Protein AF-A0A815VL18-F1 (afdb_monomer_lite)

Organism: NCBI:txid433720

Radius of gyration: 17.94 Å; chains: 1; bounding box: 37×38×45 Å

Sequence (79 aa):
MLDQKQIQAIITDARAFGDFSRQGMREFLAIAVPGYTPLHRNAVRKRLRGLNMEHRHKLRKLLLNVSDISFTTSMWKDS

Secondary structure (DSSP, 8-state)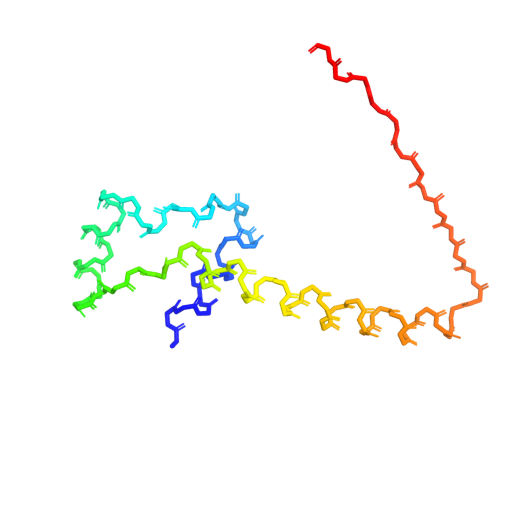:
-HHHHHHHHHHHS---TTGGGSHHHHHHHHHHSTT--PPPHHHHHHHHHHHHHHHHHHHHHHHTT-S------------

Structure (mmCIF, N/CA/C/O backbone):
data_AF-A0A815VL18-F1
#
_entry.id   AF-A0A815VL18-F1
#
loop_
_atom_site.group_PDB
_atom_site.id
_atom_site.type_symbol
_atom_site.label_atom_id
_atom_site.label_alt_id
_atom_site.label_comp_id
_atom_site.label_asym_id
_atom_site.label_entity_id
_atom_site.label_seq_id
_atom_site.pdbx_PDB_ins_code
_atom_site.Cartn_x
_atom_site.Cartn_y
_atom_site.Cartn_z
_atom_site.occupancy
_atom_site.B_iso_or_equiv
_atom_site.auth_seq_id
_atom_site.auth_comp_id
_atom_site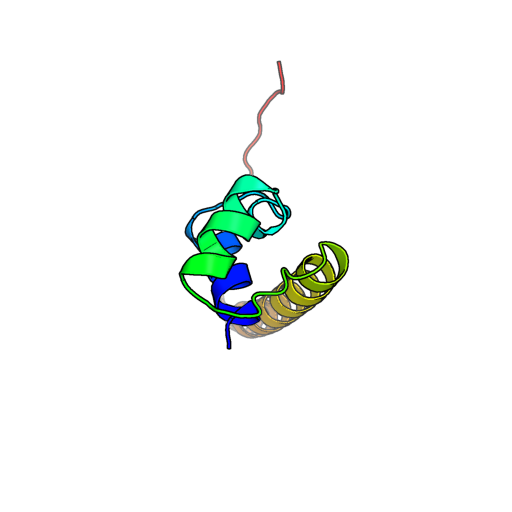.auth_asym_id
_atom_site.auth_atom_id
_atom_site.pdbx_PDB_model_num
ATOM 1 N N . MET A 1 1 ? -2.510 -10.377 10.117 1.00 65.38 1 MET A N 1
ATOM 2 C CA . MET A 1 1 ? -3.304 -10.434 8.863 1.00 65.38 1 MET A CA 1
ATOM 3 C C . MET A 1 1 ? -4.010 -9.115 8.537 1.00 65.38 1 MET A C 1
ATOM 5 O O . MET A 1 1 ? -3.981 -8.729 7.374 1.00 65.38 1 MET A O 1
ATOM 9 N N . LEU A 1 2 ? -4.585 -8.395 9.513 1.00 75.56 2 LEU A N 1
ATOM 10 C CA . LEU A 1 2 ? -5.269 -7.111 9.266 1.00 75.56 2 LEU A CA 1
ATOM 11 C C . LEU A 1 2 ? -4.351 -5.992 8.756 1.00 75.56 2 LEU A C 1
ATOM 13 O O . LEU A 1 2 ? -4.693 -5.315 7.794 1.00 75.56 2 LEU A O 1
ATOM 17 N N . ASP A 1 3 ? -3.156 -5.868 9.322 1.00 79.50 3 ASP A N 1
ATOM 18 C CA . ASP A 1 3 ? -2.154 -4.866 8.940 1.00 79.50 3 ASP A CA 1
ATOM 19 C C . ASP A 1 3 ? -1.837 -4.851 7.441 1.00 79.50 3 ASP A C 1
ATOM 21 O O . ASP A 1 3 ? -1.755 -3.805 6.796 1.00 79.50 3 ASP A O 1
ATOM 25 N N . GLN A 1 4 ? -1.683 -6.044 6.869 1.00 83.19 4 GLN A N 1
ATOM 26 C CA . GLN A 1 4 ? -1.365 -6.213 5.459 1.00 83.19 4 GLN A CA 1
ATOM 27 C C . GLN A 1 4 ? -2.557 -5.841 4.573 1.00 83.19 4 GLN A C 1
ATOM 29 O O . GLN A 1 4 ? -2.368 -5.194 3.547 1.00 83.19 4 GLN A O 1
ATOM 34 N N . LYS A 1 5 ? -3.781 -6.187 4.993 1.00 85.94 5 LYS A N 1
ATOM 35 C CA . LYS A 1 5 ? -5.014 -5.805 4.292 1.00 85.94 5 LYS A CA 1
ATOM 36 C C . LYS A 1 5 ? -5.272 -4.301 4.370 1.00 85.94 5 LYS A C 1
ATOM 38 O O . LYS A 1 5 ? -5.658 -3.714 3.368 1.00 85.94 5 LYS A O 1
ATOM 43 N N . GLN A 1 6 ? -4.970 -3.670 5.503 1.00 86.19 6 GLN A N 1
ATOM 44 C CA . GLN A 1 6 ? -5.049 -2.220 5.671 1.00 86.19 6 GLN A CA 1
ATOM 45 C C . GLN A 1 6 ? -4.101 -1.491 4.708 1.00 86.19 6 GLN A C 1
ATOM 47 O O . GLN A 1 6 ? -4.512 -0.566 4.012 1.00 86.19 6 GLN A O 1
ATOM 52 N N . ILE A 1 7 ? -2.837 -1.920 4.632 1.00 86.31 7 ILE A N 1
ATOM 53 C CA . ILE A 1 7 ? -1.859 -1.337 3.700 1.00 86.31 7 ILE A CA 1
ATOM 54 C C . ILE A 1 7 ? -2.271 -1.585 2.248 1.00 86.31 7 ILE A C 1
ATOM 56 O O . ILE A 1 7 ? -2.120 -0.697 1.415 1.00 86.31 7 ILE A O 1
ATOM 60 N N . GLN A 1 8 ? -2.813 -2.764 1.944 1.00 89.00 8 GLN A N 1
ATOM 61 C CA . GLN A 1 8 ? -3.280 -3.071 0.600 1.00 89.00 8 GLN A CA 1
ATOM 62 C C . GLN A 1 8 ? -4.462 -2.190 0.189 1.00 89.00 8 GLN A C 1
ATOM 64 O O . GLN A 1 8 ? -4.414 -1.622 -0.892 1.00 89.00 8 GLN A O 1
ATOM 69 N N . ALA A 1 9 ? -5.445 -1.976 1.066 1.00 88.69 9 ALA A N 1
ATOM 70 C CA . ALA A 1 9 ? -6.548 -1.048 0.812 1.00 88.69 9 ALA A CA 1
ATOM 71 C C . ALA A 1 9 ? -6.063 0.400 0.602 1.00 88.69 9 ALA A C 1
ATOM 73 O O . ALA A 1 9 ? -6.559 1.105 -0.268 1.00 88.69 9 ALA A O 1
ATOM 74 N N . ILE A 1 10 ? -5.039 0.844 1.346 1.00 87.06 10 ILE A N 1
ATOM 75 C CA . ILE A 1 10 ? -4.408 2.159 1.124 1.00 87.06 10 ILE A CA 1
ATOM 76 C C . ILE A 1 10 ? -3.822 2.269 -0.291 1.00 87.06 10 ILE A C 1
ATOM 78 O O . ILE A 1 10 ? -3.950 3.315 -0.920 1.00 87.06 10 ILE A O 1
ATOM 82 N N . ILE A 1 11 ? -3.167 1.213 -0.780 1.00 86.56 11 ILE A N 1
ATOM 83 C CA . ILE A 1 11 ? -2.526 1.205 -2.101 1.00 86.56 11 ILE A CA 1
ATOM 84 C C . ILE A 1 11 ? -3.570 1.086 -3.216 1.00 86.56 11 ILE A C 1
ATOM 86 O O . ILE A 1 11 ? -3.510 1.843 -4.179 1.00 86.56 11 ILE A O 1
ATOM 90 N N . THR A 1 12 ? -4.498 0.135 -3.099 1.00 91.94 12 THR A N 1
ATOM 91 C CA . THR A 1 12 ? -5.469 -0.196 -4.149 1.00 91.94 12 THR A CA 1
ATOM 92 C C . THR A 1 12 ? -6.545 0.874 -4.291 1.00 91.94 12 THR A C 1
ATOM 94 O O . THR A 1 12 ? -6.837 1.279 -5.410 1.00 91.94 12 THR A O 1
ATOM 97 N N . ASP A 1 13 ? -7.065 1.390 -3.176 1.00 92.88 13 ASP A N 1
ATOM 98 C CA . ASP A 1 13 ? -8.178 2.348 -3.186 1.00 92.88 13 ASP A CA 1
ATOM 99 C C . ASP A 1 13 ? -7.693 3.799 -3.000 1.00 92.88 13 ASP A C 1
ATOM 101 O O . ASP A 1 13 ? -8.486 4.694 -2.711 1.00 92.88 13 ASP A O 1
ATOM 105 N N . ALA A 1 14 ? -6.377 4.034 -3.096 1.00 88.56 14 ALA A N 1
ATOM 106 C CA . ALA A 1 14 ? -5.733 5.337 -2.906 1.00 88.56 14 ALA A CA 1
ATOM 107 C C . ALA A 1 14 ? -6.148 6.070 -1.607 1.00 88.56 14 ALA A C 1
ATOM 109 O O . ALA A 1 14 ? -6.235 7.301 -1.565 1.00 88.56 14 ALA A O 1
ATOM 110 N N . ARG A 1 15 ? -6.408 5.328 -0.519 1.00 88.25 15 ARG A N 1
ATOM 111 C CA . ARG A 1 15 ? -6.875 5.923 0.748 1.00 88.25 15 ARG A CA 1
ATOM 112 C C . ARG A 1 15 ? -5.780 6.717 1.451 1.00 88.25 15 ARG A C 1
ATOM 114 O O . ARG A 1 15 ? -4.588 6.422 1.371 1.00 88.25 15 ARG A O 1
ATOM 121 N N . ALA A 1 16 ? -6.197 7.687 2.262 1.00 86.44 16 ALA A N 1
ATOM 122 C CA . ALA A 1 16 ? -5.279 8.441 3.105 1.00 86.44 16 ALA A CA 1
ATOM 123 C C . ALA A 1 16 ? -4.599 7.545 4.166 1.00 86.44 16 ALA A C 1
ATOM 125 O O . ALA A 1 16 ? -5.233 6.708 4.806 1.00 86.44 16 ALA A O 1
ATOM 126 N N . PHE A 1 17 ? -3.314 7.787 4.460 1.00 81.19 17 PHE A N 1
ATOM 127 C CA . PHE A 1 17 ? -2.534 6.974 5.415 1.00 81.19 17 PHE A CA 1
ATOM 128 C C . PHE A 1 17 ? -3.074 6.928 6.857 1.00 81.19 17 PHE A C 1
ATOM 130 O O . PHE A 1 17 ? -2.628 6.091 7.638 1.00 81.19 17 PHE A O 1
ATOM 137 N N . GLY A 1 18 ? -3.978 7.836 7.233 1.00 83.44 18 GLY A N 1
ATOM 138 C CA . GLY A 1 18 ? -4.590 7.894 8.565 1.00 83.44 18 GLY A CA 1
ATOM 139 C C . GLY A 1 18 ? -6.051 7.451 8.605 1.00 83.44 18 GLY A C 1
ATOM 140 O O . GLY A 1 18 ? -6.669 7.544 9.661 1.00 83.44 18 GLY A O 1
ATOM 141 N N . ASP A 1 19 ? -6.617 6.996 7.488 1.00 86.50 19 ASP A N 1
ATOM 142 C CA . ASP A 1 19 ? -8.064 6.793 7.361 1.00 86.50 19 ASP A CA 1
ATOM 143 C C . ASP A 1 19 ? -8.599 5.754 8.363 1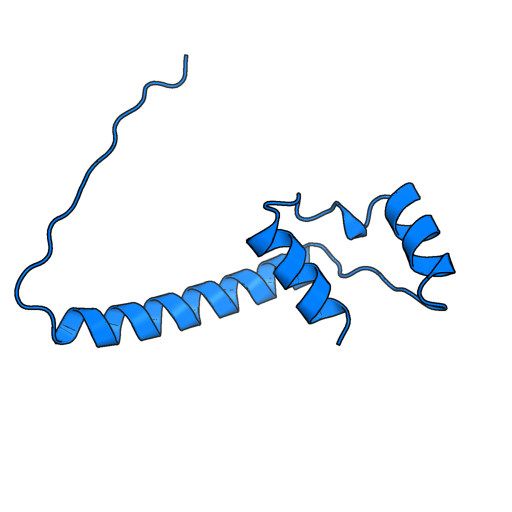.00 86.50 19 ASP A C 1
ATOM 145 O O . ASP A 1 19 ? -9.540 6.001 9.106 1.00 86.50 19 ASP A O 1
ATOM 149 N N . PHE A 1 20 ? -7.877 4.645 8.512 1.00 87.75 20 PHE A N 1
ATOM 150 C CA . PHE A 1 20 ? -8.161 3.568 9.468 1.00 87.75 20 PHE A CA 1
ATOM 151 C C . PHE A 1 20 ? -7.898 3.929 10.940 1.00 87.75 20 PHE A C 1
ATOM 153 O O . PHE A 1 20 ? -8.316 3.211 11.842 1.00 87.75 20 PHE A O 1
ATOM 160 N N . SER A 1 21 ? -7.199 5.039 11.196 1.00 86.81 21 SER A N 1
ATOM 161 C CA . SER A 1 21 ? -6.980 5.569 12.549 1.00 86.81 21 SER A CA 1
ATOM 162 C C . SER A 1 21 ? -7.981 6.658 12.943 1.00 86.81 21 SER A C 1
ATOM 164 O O . SER A 1 21 ? -7.986 7.074 14.102 1.00 86.81 21 SER A O 1
ATOM 166 N N . ARG A 1 22 ? -8.833 7.120 12.014 1.00 88.94 22 ARG A N 1
ATOM 167 C CA . ARG A 1 22 ? -9.896 8.089 12.315 1.00 88.94 22 ARG A CA 1
ATOM 168 C C . ARG A 1 22 ? -10.922 7.463 13.250 1.00 88.94 22 ARG A C 1
ATOM 170 O O . ARG A 1 22 ? -11.244 6.288 13.105 1.00 88.94 22 ARG A O 1
ATOM 177 N N . GLN A 1 23 ? -11.451 8.263 14.172 1.00 89.06 23 GLN A N 1
ATOM 178 C CA . GLN A 1 23 ? -12.342 7.790 15.231 1.00 89.06 23 GLN A CA 1
ATOM 179 C C . GLN A 1 23 ? -13.519 6.960 14.694 1.00 89.06 23 GLN A C 1
ATOM 181 O O . GLN A 1 23 ? -13.623 5.790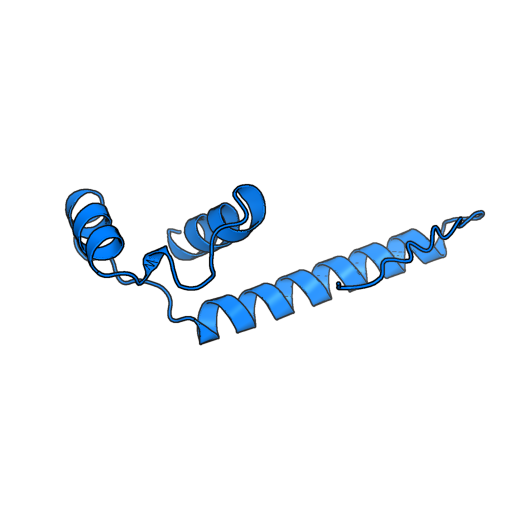 15.043 1.00 89.06 23 GLN A O 1
ATOM 186 N N . GLY A 1 24 ? -14.319 7.503 13.770 1.00 90.56 24 GLY A N 1
ATOM 187 C CA . GLY A 1 24 ? -15.478 6.775 13.234 1.00 90.56 24 GLY A CA 1
ATOM 188 C C . GLY A 1 24 ? -15.113 5.472 12.510 1.00 90.56 24 GLY A C 1
ATOM 189 O O . GLY A 1 24 ? -15.809 4.472 12.639 1.00 90.56 24 GLY A O 1
ATOM 190 N N . MET A 1 25 ? -13.976 5.436 11.806 1.00 90.06 25 MET A N 1
ATOM 191 C CA . MET A 1 25 ? -13.498 4.207 11.160 1.00 90.06 25 MET A CA 1
ATOM 192 C C . MET A 1 25 ? -13.018 3.178 12.190 1.00 90.06 25 MET A C 1
ATOM 194 O O . MET A 1 25 ? -13.263 1.988 12.028 1.00 90.06 25 MET A O 1
ATOM 198 N N . ARG A 1 26 ? -12.361 3.621 13.269 1.00 88.69 26 ARG A N 1
ATOM 199 C CA . ARG A 1 26 ? -11.952 2.739 14.370 1.00 88.69 26 ARG A CA 1
ATOM 200 C C . ARG A 1 26 ? -13.153 2.130 15.079 1.00 88.69 26 ARG A C 1
ATOM 202 O O . ARG A 1 26 ? -13.122 0.938 15.351 1.00 88.69 2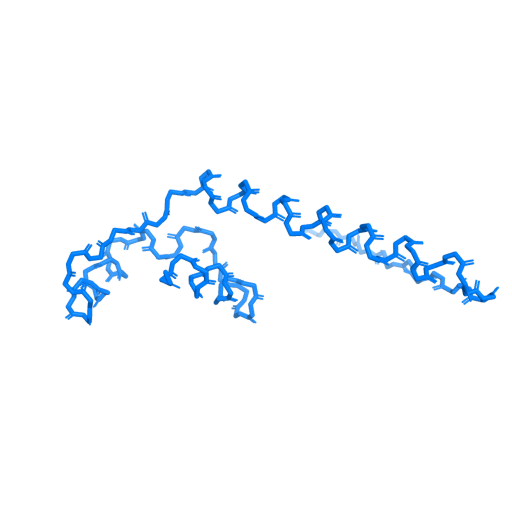6 ARG A O 1
ATOM 209 N N . GLU A 1 27 ? -14.175 2.928 15.366 1.00 89.50 27 GLU A N 1
ATOM 210 C CA . GLU A 1 27 ? -15.413 2.463 16.003 1.00 89.50 27 GLU A CA 1
ATOM 211 C C . GLU A 1 27 ? -16.134 1.449 15.108 1.00 89.50 27 GLU A C 1
ATOM 213 O O . GLU A 1 27 ? -16.459 0.353 15.559 1.00 89.50 27 GLU A O 1
ATOM 218 N N . PHE A 1 28 ? -16.271 1.753 13.813 1.00 90.12 28 PHE A N 1
ATOM 219 C CA . PHE A 1 28 ? -16.840 0.829 12.830 1.00 90.12 28 PHE A CA 1
ATOM 220 C C . PHE A 1 28 ? -16.072 -0.501 12.761 1.00 90.12 28 PHE A C 1
ATOM 222 O O . PHE A 1 28 ? -16.662 -1.581 12.819 1.00 90.12 28 PHE A O 1
ATOM 229 N N . LEU A 1 29 ? -14.740 -0.439 12.679 1.00 89.00 29 LEU A N 1
ATOM 230 C CA . LEU A 1 29 ? -13.898 -1.633 12.600 1.00 89.00 29 LEU A CA 1
ATOM 231 C C . LEU A 1 29 ? -13.850 -2.414 13.914 1.00 89.00 29 LEU A C 1
ATOM 233 O O . LEU A 1 29 ? -13.685 -3.627 13.867 1.00 89.00 29 LEU A O 1
ATOM 237 N N . ALA A 1 30 ? -14.021 -1.760 15.063 1.00 88.19 30 ALA A N 1
ATOM 238 C CA . ALA A 1 30 ? -14.089 -2.431 16.358 1.00 88.19 30 ALA A CA 1
ATOM 239 C C . ALA A 1 30 ? -15.358 -3.285 16.512 1.00 88.19 30 ALA A C 1
ATOM 241 O O . ALA A 1 30 ? -15.312 -4.304 17.198 1.00 88.19 30 ALA A O 1
ATOM 242 N N . ILE A 1 31 ? -16.461 -2.910 15.847 1.00 89.88 31 ILE A N 1
ATOM 243 C CA . ILE A 1 31 ? -17.682 -3.730 15.772 1.00 89.88 31 ILE A CA 1
ATOM 244 C C . ILE A 1 31 ? -17.433 -4.967 14.902 1.00 89.88 31 ILE A C 1
ATOM 246 O O . ILE A 1 31 ? -17.772 -6.081 15.290 1.00 89.88 31 ILE A O 1
ATOM 250 N N . ALA A 1 32 ? -16.827 -4.774 13.727 1.00 88.31 32 ALA A N 1
ATOM 251 C CA . ALA A 1 32 ? -16.565 -5.862 12.786 1.00 88.31 32 ALA A CA 1
ATOM 252 C C . ALA A 1 32 ? -15.454 -6.816 13.264 1.00 88.31 32 ALA A C 1
ATOM 254 O O . ALA A 1 32 ? -15.474 -8.005 12.949 1.00 88.31 32 ALA A O 1
ATOM 255 N N . VAL A 1 33 ? -14.469 -6.295 14.000 1.00 86.38 33 VAL A N 1
ATOM 256 C CA . VAL A 1 33 ? -13.302 -7.025 14.502 1.00 86.38 33 VAL A CA 1
ATOM 257 C C . VAL A 1 33 ? -13.050 -6.624 15.962 1.00 86.38 33 VAL A C 1
ATOM 259 O O . VAL A 1 33 ? -12.392 -5.609 16.223 1.00 86.38 33 VAL A O 1
ATOM 262 N N . PRO A 1 34 ? -13.530 -7.422 16.935 1.00 85.56 34 PRO A N 1
ATOM 263 C CA . PRO A 1 34 ? -13.286 -7.169 18.350 1.00 85.56 34 PRO A CA 1
ATOM 264 C C . PRO A 1 34 ? -11.785 -7.078 18.654 1.00 85.56 34 PRO A C 1
ATOM 266 O O . PRO A 1 34 ? -10.999 -7.924 18.228 1.00 85.56 34 PRO A O 1
ATOM 269 N N . GLY A 1 35 ? -11.375 -6.037 19.381 1.00 83.19 35 GLY A N 1
ATOM 270 C CA . GLY A 1 35 ? -9.961 -5.791 19.696 1.00 83.19 35 GLY A CA 1
ATOM 271 C C . GLY A 1 35 ? -9.151 -5.143 18.565 1.00 83.19 35 GLY A C 1
ATOM 272 O O . GLY A 1 35 ? -7.919 -5.121 18.632 1.00 83.19 35 GLY A O 1
ATOM 273 N N . TYR A 1 36 ? -9.807 -4.599 17.532 1.00 84.19 36 TYR A N 1
ATOM 274 C CA . TYR A 1 36 ? -9.124 -3.882 16.457 1.00 84.19 36 TYR A CA 1
ATOM 275 C C . TYR A 1 36 ? -8.226 -2.757 16.992 1.00 84.19 36 TYR A C 1
ATOM 277 O O . TYR A 1 36 ? -8.684 -1.804 17.625 1.00 84.19 36 TYR A O 1
ATOM 285 N N . THR A 1 37 ? -6.936 -2.844 16.669 1.00 83.06 37 THR A N 1
ATOM 286 C CA . THR A 1 37 ? -5.963 -1.787 16.940 1.00 83.06 37 THR A CA 1
ATOM 287 C C . THR A 1 37 ? -5.432 -1.260 15.609 1.00 83.06 37 THR A C 1
ATOM 289 O O . THR A 1 37 ? -4.851 -2.031 14.843 1.00 83.06 37 THR A O 1
ATOM 292 N N . PRO A 1 38 ? -5.623 0.032 15.294 1.00 81.56 38 PRO A N 1
ATOM 293 C CA . PRO A 1 38 ? -5.157 0.586 14.036 1.00 81.56 38 PRO A CA 1
ATOM 294 C C . PRO A 1 38 ? -3.633 0.664 14.007 1.00 81.56 38 PRO A C 1
ATOM 296 O O . PRO A 1 38 ? -2.982 1.027 14.991 1.00 81.56 38 PRO A O 1
ATOM 299 N N . LEU A 1 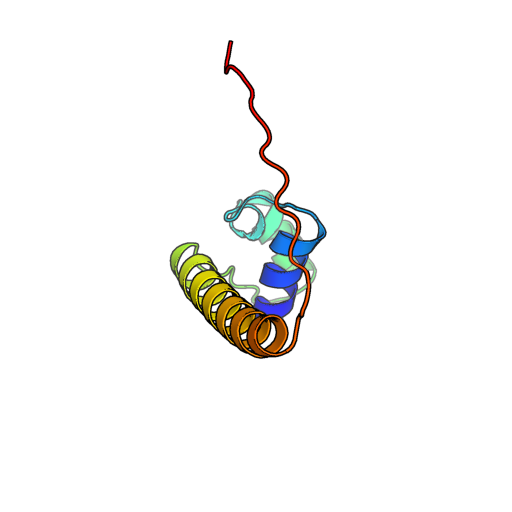39 ? -3.060 0.413 12.834 1.00 82.81 39 LEU A N 1
ATOM 300 C CA . LEU A 1 39 ? -1.642 0.651 12.613 1.00 82.81 39 LEU A CA 1
ATOM 301 C C . LEU A 1 39 ? -1.291 2.129 12.783 1.00 82.81 39 LEU A C 1
ATOM 303 O O . LEU A 1 39 ? -1.907 3.015 12.187 1.00 82.81 39 LEU A O 1
ATOM 307 N N . HIS A 1 40 ? -0.210 2.387 13.517 1.00 82.62 40 HIS A N 1
ATOM 308 C CA . HIS A 1 40 ? 0.349 3.726 13.605 1.00 82.62 40 HIS A CA 1
ATOM 309 C C . HIS A 1 40 ? 0.898 4.180 12.242 1.00 82.62 40 HIS A C 1
ATOM 311 O O . HIS A 1 40 ? 1.548 3.415 11.521 1.00 82.62 40 HIS A O 1
ATOM 317 N N . ARG A 1 41 ? 0.732 5.466 11.912 1.00 81.81 41 ARG A N 1
ATOM 318 C CA . ARG A 1 41 ? 1.178 6.057 10.634 1.00 81.81 41 ARG A CA 1
ATOM 319 C C . ARG A 1 41 ? 2.652 5.774 10.321 1.00 81.81 41 ARG A C 1
ATOM 321 O O . ARG A 1 41 ? 3.014 5.549 9.166 1.00 81.81 41 ARG A O 1
ATOM 328 N N . ASN A 1 42 ? 3.511 5.757 11.342 1.00 85.25 42 ASN A N 1
ATOM 329 C CA . ASN A 1 42 ? 4.937 5.459 11.168 1.00 85.25 42 ASN A CA 1
ATOM 330 C C . ASN A 1 42 ? 5.191 3.999 10.766 1.00 85.25 42 ASN A C 1
ATOM 332 O O . ASN A 1 42 ? 6.083 3.746 9.956 1.00 85.25 42 ASN A O 1
ATOM 336 N N . ALA A 1 43 ? 4.394 3.054 11.272 1.00 85.19 43 ALA A N 1
ATOM 337 C CA . ALA A 1 43 ? 4.487 1.648 10.888 1.00 85.19 43 ALA A CA 1
ATOM 338 C C . ALA A 1 43 ? 4.086 1.458 9.417 1.00 85.19 43 ALA A C 1
ATOM 340 O O . ALA A 1 43 ? 4.829 0.840 8.651 1.00 85.19 43 ALA A O 1
ATOM 341 N N . VAL A 1 44 ? 2.987 2.098 8.994 1.00 84.69 44 VAL A N 1
ATOM 342 C CA . VAL A 1 44 ? 2.544 2.124 7.587 1.00 84.69 44 VAL A CA 1
ATOM 343 C C . VAL A 1 44 ? 3.641 2.695 6.683 1.00 84.69 44 VAL A C 1
ATOM 345 O O . VAL A 1 44 ? 4.045 2.054 5.713 1.00 84.69 44 VAL A O 1
ATOM 348 N N . ARG A 1 45 ? 4.208 3.859 7.036 1.00 86.50 45 ARG A N 1
ATOM 349 C CA . ARG A 1 45 ? 5.316 4.481 6.286 1.00 86.50 45 ARG A CA 1
ATOM 350 C C . ARG A 1 45 ? 6.541 3.573 6.181 1.00 86.50 45 ARG A C 1
ATOM 352 O O . ARG A 1 45 ? 7.115 3.456 5.099 1.00 86.50 45 ARG A O 1
ATOM 359 N N . LYS A 1 46 ? 6.949 2.931 7.282 1.00 89.31 46 LYS A N 1
ATOM 360 C CA . LYS A 1 46 ? 8.094 2.006 7.296 1.00 89.31 46 LYS A CA 1
ATOM 361 C C . LYS A 1 46 ? 7.853 0.832 6.346 1.00 89.31 46 LYS A C 1
ATOM 363 O O . LYS A 1 46 ? 8.744 0.490 5.569 1.00 89.31 46 LYS A O 1
ATOM 368 N N . ARG A 1 47 ? 6.646 0.258 6.355 1.00 87.31 47 ARG A N 1
ATOM 369 C CA . ARG A 1 47 ? 6.296 -0.864 5.476 1.00 87.31 47 ARG A CA 1
ATOM 370 C C . ARG A 1 47 ? 6.264 -0.462 4.003 1.00 87.31 47 ARG A C 1
ATOM 372 O O . ARG A 1 47 ? 6.831 -1.176 3.182 1.00 87.31 47 ARG A O 1
ATOM 379 N N . LEU A 1 48 ? 5.689 0.696 3.682 1.00 86.38 48 LEU A N 1
ATOM 380 C CA . LEU A 1 48 ? 5.664 1.229 2.315 1.00 86.38 48 LEU A CA 1
ATOM 381 C C . LEU A 1 48 ? 7.067 1.506 1.770 1.00 86.38 48 LEU A C 1
ATOM 383 O O . LEU A 1 48 ? 7.341 1.209 0.611 1.00 86.38 48 LEU A O 1
ATOM 387 N N . ARG A 1 49 ? 7.985 2.018 2.602 1.00 89.31 49 ARG A N 1
ATOM 388 C CA . ARG A 1 49 ? 9.398 2.160 2.213 1.00 89.31 49 ARG A CA 1
ATOM 389 C C . ARG A 1 49 ? 10.023 0.811 1.867 1.00 89.31 49 ARG A C 1
ATOM 391 O O . ARG A 1 49 ? 10.695 0.717 0.845 1.00 89.31 49 ARG A O 1
ATOM 398 N N . GLY A 1 50 ? 9.772 -0.216 2.681 1.00 91.19 50 GLY A N 1
ATOM 399 C CA . GLY A 1 50 ? 10.220 -1.584 2.410 1.00 91.19 50 GLY A CA 1
ATOM 400 C C . GLY A 1 50 ? 9.711 -2.113 1.068 1.00 91.19 50 GLY A C 1
ATOM 401 O O . GLY A 1 50 ? 10.514 -2.537 0.242 1.00 91.19 50 GLY A O 1
ATOM 402 N N . LEU A 1 51 ? 8.402 -1.998 0.817 1.00 89.56 51 LEU A N 1
ATOM 403 C CA . LEU A 1 51 ? 7.780 -2.416 -0.447 1.00 89.56 51 LEU A CA 1
ATOM 404 C C . LEU A 1 51 ? 8.361 -1.667 -1.651 1.00 89.56 51 LEU A C 1
ATOM 406 O O . LEU A 1 51 ? 8.687 -2.276 -2.664 1.00 89.56 51 LEU A O 1
ATOM 410 N N . ASN A 1 52 ? 8.556 -0.353 -1.530 1.00 90.81 52 ASN A N 1
ATOM 411 C CA . ASN A 1 52 ? 9.150 0.449 -2.595 1.00 90.81 52 ASN A CA 1
ATOM 412 C C . ASN A 1 52 ? 10.596 0.008 -2.899 1.00 90.81 52 ASN A C 1
ATOM 414 O O . ASN A 1 52 ? 10.967 -0.116 -4.063 1.00 90.81 52 ASN A O 1
ATOM 418 N N . MET A 1 53 ? 11.409 -0.283 -1.877 1.00 93.56 53 MET A N 1
ATOM 419 C CA . MET A 1 53 ? 12.764 -0.813 -2.086 1.00 93.56 53 MET A CA 1
ATOM 420 C C . MET A 1 53 ? 12.748 -2.180 -2.775 1.00 93.56 53 MET A C 1
ATOM 422 O O . MET A 1 53 ? 13.510 -2.397 -3.715 1.00 93.56 53 MET A O 1
ATOM 426 N N . GLU A 1 54 ? 11.858 -3.078 -2.352 1.00 93.69 54 GLU A N 1
ATOM 427 C CA . GLU A 1 54 ? 11.699 -4.395 -2.970 1.00 93.69 54 GLU A CA 1
ATOM 428 C C . GLU A 1 54 ? 11.302 -4.276 -4.449 1.00 93.69 54 GLU A C 1
ATOM 430 O O . GLU A 1 54 ? 11.905 -4.912 -5.316 1.00 93.69 54 GLU A O 1
ATOM 435 N N . HIS A 1 55 ? 10.328 -3.416 -4.753 1.00 92.44 55 HIS A N 1
ATOM 436 C CA . HIS A 1 55 ? 9.862 -3.180 -6.118 1.00 92.44 55 HIS A CA 1
ATOM 437 C C . HIS A 1 55 ? 10.945 -2.526 -6.978 1.00 92.44 55 HIS A C 1
ATOM 439 O O . HIS A 1 55 ? 11.155 -2.954 -8.109 1.00 92.44 55 HIS A O 1
ATOM 445 N N . ARG A 1 56 ? 11.693 -1.552 -6.442 1.00 93.31 56 ARG A N 1
ATOM 446 C CA . ARG A 1 56 ? 12.845 -0.957 -7.137 1.00 93.31 56 ARG A CA 1
ATOM 447 C C . ARG A 1 56 ? 13.926 -1.982 -7.443 1.00 93.31 56 ARG A C 1
ATOM 449 O O . ARG A 1 56 ? 14.489 -1.955 -8.532 1.00 93.31 56 ARG A O 1
ATOM 456 N N . HIS A 1 57 ? 14.208 -2.891 -6.513 1.00 94.38 57 HIS A N 1
ATOM 457 C CA . HIS A 1 57 ? 15.181 -3.959 -6.739 1.00 94.38 57 HIS A CA 1
ATOM 458 C C . HIS A 1 57 ? 14.732 -4.909 -7.853 1.00 94.38 57 HIS A C 1
ATOM 460 O O . HIS A 1 57 ? 15.515 -5.225 -8.748 1.00 94.38 57 HIS A O 1
ATOM 466 N N . LYS A 1 58 ? 13.456 -5.317 -7.841 1.00 93.88 58 LYS A N 1
ATOM 467 C CA . LYS A 1 58 ? 12.851 -6.130 -8.909 1.00 93.88 58 LYS A CA 1
ATOM 468 C C . LYS A 1 58 ? 12.904 -5.412 -10.258 1.00 93.88 58 LYS A C 1
ATOM 470 O O . LYS A 1 58 ? 13.364 -5.994 -11.234 1.00 93.88 58 LYS A O 1
ATOM 475 N N . LEU A 1 59 ? 12.510 -4.140 -10.293 1.00 91.56 59 LEU A N 1
ATOM 476 C CA . LEU A 1 59 ? 12.546 -3.317 -11.498 1.00 91.56 59 LEU A CA 1
ATOM 477 C C . LEU A 1 59 ? 13.971 -3.184 -12.044 1.00 91.56 59 LEU A C 1
ATOM 479 O O . LEU A 1 59 ? 14.183 -3.393 -13.230 1.00 91.56 59 LEU A O 1
ATOM 483 N N . ARG A 1 60 ? 14.965 -2.919 -11.187 1.00 90.56 60 ARG A N 1
ATOM 484 C CA . ARG A 1 60 ? 16.374 -2.833 -11.601 1.00 90.56 60 ARG A CA 1
ATOM 485 C C . ARG A 1 60 ? 16.852 -4.124 -12.259 1.00 90.56 60 ARG A C 1
ATOM 487 O O . ARG A 1 60 ? 17.538 -4.058 -13.269 1.00 90.56 60 ARG A O 1
ATOM 494 N N . LYS A 1 61 ? 16.483 -5.285 -11.710 1.00 92.44 61 LYS A N 1
ATOM 495 C CA . LYS A 1 61 ? 16.810 -6.584 -12.315 1.00 92.44 61 LYS A CA 1
ATOM 496 C C . LYS A 1 61 ? 16.153 -6.776 -13.679 1.00 92.44 61 LYS A C 1
ATOM 498 O O . LYS A 1 61 ? 16.794 -7.316 -14.569 1.00 92.44 61 LYS A O 1
ATOM 503 N N . LEU A 1 62 ? 14.903 -6.341 -13.837 1.00 89.94 62 LEU A N 1
ATOM 504 C CA . LEU A 1 62 ? 14.199 -6.410 -15.118 1.00 89.94 62 LEU A CA 1
ATOM 505 C C . LEU A 1 62 ? 14.859 -5.502 -16.160 1.00 89.94 62 LEU A C 1
ATOM 507 O O . LEU A 1 62 ? 15.144 -5.958 -17.259 1.00 89.94 62 LEU A O 1
ATOM 511 N N . LEU A 1 63 ? 15.172 -4.258 -15.787 1.00 89.00 63 LEU A N 1
ATOM 512 C CA . LEU A 1 63 ? 15.772 -3.263 -16.680 1.00 89.00 63 LEU A CA 1
ATOM 513 C C . LEU A 1 63 ? 17.156 -3.663 -17.211 1.00 89.00 63 LEU A C 1
ATOM 515 O O . LEU A 1 63 ? 17.516 -3.225 -18.294 1.00 89.00 63 LEU A O 1
ATOM 519 N N . LEU A 1 64 ? 17.917 -4.506 -16.500 1.00 89.50 64 LEU A N 1
ATOM 520 C CA . LEU A 1 64 ? 19.207 -5.017 -16.991 1.00 89.50 64 LEU A CA 1
ATOM 521 C C . LEU A 1 64 ? 19.085 -5.851 -18.278 1.00 89.50 64 LEU A C 1
ATOM 523 O O . LEU A 1 64 ? 20.072 -5.994 -18.990 1.00 89.50 64 LEU A O 1
ATOM 527 N N . ASN A 1 65 ? 17.898 -6.392 -18.564 1.00 89.00 65 ASN A N 1
ATOM 528 C CA . ASN A 1 65 ? 17.649 -7.271 -19.708 1.00 89.00 65 ASN A CA 1
ATOM 529 C C . ASN A 1 65 ? 16.795 -6.607 -20.803 1.00 89.00 65 ASN A C 1
ATOM 531 O O . ASN A 1 65 ? 16.357 -7.290 -21.726 1.00 89.00 65 ASN A O 1
ATOM 535 N N . VAL A 1 66 ? 16.504 -5.308 -20.690 1.00 88.25 66 VAL A N 1
ATOM 536 C CA . VAL A 1 66 ? 15.668 -4.579 -21.654 1.00 88.25 66 VAL A CA 1
ATOM 537 C C . VAL A 1 66 ? 16.570 -3.848 -22.648 1.00 88.25 66 VAL A C 1
ATOM 539 O O . VAL A 1 66 ? 17.439 -3.085 -22.233 1.00 88.25 66 VAL A O 1
ATOM 542 N N . SER A 1 67 ? 16.365 -4.078 -23.948 1.00 84.88 67 SER A N 1
ATOM 543 C CA . SER A 1 67 ? 17.128 -3.434 -25.030 1.00 84.88 67 SER A CA 1
ATOM 544 C C . SER A 1 67 ? 16.726 -1.979 -25.252 1.00 84.88 67 SER A C 1
ATOM 546 O O . SER A 1 67 ? 17.583 -1.135 -25.492 1.00 84.88 67 SER A O 1
ATOM 548 N N . ASP A 1 68 ? 15.431 -1.687 -25.128 1.00 86.19 68 ASP A N 1
ATOM 549 C CA . ASP A 1 68 ? 14.852 -0.394 -25.471 1.00 86.19 68 ASP A CA 1
ATOM 550 C C . ASP A 1 68 ? 14.023 0.148 -24.313 1.00 86.19 68 ASP A C 1
ATOM 552 O O . ASP A 1 68 ? 13.057 -0.468 -23.857 1.00 86.19 68 ASP A O 1
ATOM 556 N N . ILE A 1 69 ? 14.402 1.329 -23.830 1.00 85.94 69 ILE A N 1
ATOM 557 C CA . ILE A 1 69 ? 13.696 2.029 -22.760 1.00 85.94 69 ILE A CA 1
ATOM 558 C C . ILE A 1 69 ? 13.274 3.391 -23.296 1.00 85.94 69 ILE A C 1
ATOM 560 O O . ILE A 1 69 ? 14.109 4.244 -23.590 1.00 85.94 69 ILE A O 1
ATOM 564 N N . SER A 1 70 ? 11.967 3.610 -23.399 1.00 86.50 70 SER A N 1
ATOM 565 C CA . SER A 1 70 ? 11.405 4.924 -23.707 1.00 86.50 70 SER A CA 1
ATOM 566 C C . SER A 1 70 ? 10.960 5.609 -22.419 1.00 86.50 70 SER A C 1
ATOM 568 O O . SER A 1 70 ? 10.224 5.033 -21.618 1.00 86.50 70 SER A O 1
ATOM 570 N N . PHE A 1 71 ? 11.398 6.851 -22.221 1.00 86.19 71 PHE A N 1
ATOM 571 C CA . PHE A 1 71 ? 10.989 7.677 -21.090 1.00 86.19 71 PHE A CA 1
ATOM 572 C C . PHE A 1 71 ? 9.966 8.713 -21.548 1.00 86.19 71 PHE A C 1
ATOM 574 O O . PHE A 1 71 ? 10.199 9.447 -22.505 1.00 86.19 71 PHE A O 1
ATOM 581 N N . THR A 1 72 ? 8.844 8.799 -20.839 1.00 90.25 72 THR A N 1
ATOM 582 C CA . THR A 1 72 ? 7.854 9.863 -21.022 1.00 90.25 72 THR A CA 1
ATOM 583 C C . THR A 1 72 ? 7.970 10.857 -19.877 1.00 90.25 72 THR A C 1
ATOM 585 O O . THR A 1 72 ? 7.786 10.488 -18.715 1.00 90.25 72 THR A O 1
ATOM 588 N N . THR A 1 73 ? 8.235 12.120 -20.196 1.00 88.94 73 THR A N 1
ATOM 589 C CA . THR A 1 73 ? 8.242 13.208 -19.214 1.00 88.94 73 THR A CA 1
ATOM 590 C C . THR A 1 73 ? 6.922 13.949 -19.300 1.00 88.94 73 THR A C 1
ATOM 592 O O . THR A 1 73 ? 6.506 14.357 -20.380 1.00 88.94 73 THR A O 1
ATOM 595 N N . SER A 1 74 ? 6.263 14.132 -18.162 1.00 88.00 74 SER A N 1
ATOM 596 C CA . SER A 1 74 ? 5.047 14.934 -18.084 1.00 88.00 74 SER A CA 1
ATOM 597 C C . SER A 1 74 ? 5.352 16.248 -17.367 1.00 88.00 74 SER A C 1
ATOM 599 O O . SER A 1 74 ? 5.964 16.234 -16.300 1.00 88.00 74 SER A O 1
ATOM 601 N N . MET A 1 75 ? 4.967 17.374 -17.973 1.00 88.69 75 MET A N 1
ATOM 602 C CA . MET A 1 75 ? 5.123 18.714 -17.400 1.00 88.69 75 MET A CA 1
ATOM 603 C C . MET A 1 75 ? 3.745 19.308 -17.121 1.00 88.69 75 MET A C 1
ATOM 605 O O . MET A 1 75 ? 2.888 19.332 -18.001 1.00 88.69 75 MET A O 1
ATOM 609 N N . TRP A 1 76 ? 3.548 19.816 -15.912 1.00 89.25 76 TRP A N 1
ATOM 610 C CA . TRP A 1 76 ? 2.349 20.542 -15.502 1.00 89.25 76 TRP A CA 1
ATOM 611 C C . TRP A 1 76 ? 2.760 21.740 -14.649 1.00 89.25 76 TRP A C 1
ATOM 613 O O . TRP A 1 76 ? 3.783 21.709 -13.964 1.00 89.25 76 TRP A O 1
ATOM 623 N N . LYS A 1 77 ? 1.967 22.809 -14.724 1.00 84.62 77 LYS A N 1
ATOM 624 C CA . LYS A 1 77 ? 2.144 24.019 -13.926 1.00 84.62 77 LYS A CA 1
ATOM 625 C C . LYS A 1 77 ? 1.052 24.033 -12.863 1.00 84.62 77 LYS A C 1
ATOM 627 O O . LYS A 1 77 ? -0.121 24.136 -13.217 1.00 84.62 77 LYS A O 1
ATOM 632 N N . ASP A 1 78 ? 1.437 23.915 -11.595 1.00 79.81 78 ASP A N 1
ATOM 633 C CA . ASP A 1 78 ? 0.506 24.161 -10.491 1.00 79.81 78 ASP A CA 1
ATOM 634 C C . ASP A 1 78 ? 0.069 25.630 -10.571 1.00 79.81 78 ASP A C 1
ATOM 636 O O . ASP A 1 78 ? 0.912 26.533 -10.606 1.00 79.81 78 ASP A O 1
ATOM 640 N N . SER A 1 79 ? -1.239 25.837 -10.737 1.00 61.75 79 SER A N 1
ATOM 641 C CA . SER A 1 79 ? -1.881 27.155 -10.832 1.00 61.75 79 SER A CA 1
ATOM 642 C C . SER A 1 79 ? -2.301 27.645 -9.456 1.00 61.75 79 SER A C 1
ATOM 644 O O . SER A 1 79 ? -2.758 26.795 -8.660 1.00 61.75 79 SER A O 1
#

pLDDT: mean 86.94, std 5.18, range [61.75, 94.38]

Foldseek 3Di:
DVQVVVLVCCVPVVDDLCPCVDPVNVVVVCVVPPPDDDDDSVVSVVVVVVVVVVVVVVVVVVVVPDPDDDDDDDDDDDD